Protein AF-A0AAP8N7R8-F1 (afdb_monomer_lite)

Sequence (84 aa):
EYGGADLGQMMLAIVYMEISKTFVPFTFGGFADNILFYANEEQKKTYLIPTINGEKKSCFAMTEPNAGSDTQNIRMTAVKDGSE

Foldseek 3Di:
DLPDPPDDPVVLVVVVVVVVVDPPPDDDAFDDDPVLVVDDPVSVVVHVVCRRVVNDPDDDDQDDPVCDVNSVPDDDDDDDDDDD

Secondary structure (DSSP, 8-state):
--S-----HHHHHHHHHHHTTSSS---SS----GGGGSS-HHHIIIIIHHHHTTSS-------BTTBSS-GGG--PPP---S--

Radius of gyration: 17.31 Å; chains: 1; bounding box: 34×29×49 Å

Structure (mmCIF, N/CA/C/O backbone):
data_AF-A0AAP8N7R8-F1
#
_entry.id   AF-A0AAP8N7R8-F1
#
loop_
_atom_site.group_PDB
_atom_site.id
_atom_site.type_symbol
_atom_site.label_atom_id
_atom_site.label_alt_id
_atom_site.label_comp_id
_atom_site.label_asym_id
_atom_site.label_entity_id
_atom_site.label_seq_id
_atom_site.pdbx_PDB_ins_code
_atom_site.Cartn_x
_atom_site.Cartn_y
_atom_site.Cartn_z
_atom_site.occupancy
_atom_site.B_iso_or_equiv
_atom_site.auth_seq_id
_atom_site.auth_comp_id
_atom_site.auth_asym_id
_atom_site.auth_atom_id
_atom_site.pdbx_PDB_model_num
ATOM 1 N N . GLU A 1 1 ? 7.312 14.751 -5.634 1.00 85.81 1 GLU A N 1
ATOM 2 C CA . GLU A 1 1 ? 7.917 15.158 -4.342 1.00 85.81 1 GLU A CA 1
ATOM 3 C C . GLU A 1 1 ? 8.925 14.135 -3.811 1.00 85.81 1 GLU A C 1
ATOM 5 O O . GLU A 1 1 ? 10.078 14.486 -3.631 1.00 85.81 1 GLU A O 1
ATOM 10 N N . TYR A 1 2 ? 8.550 12.863 -3.644 1.00 88.25 2 TYR A N 1
ATOM 11 C CA . TYR A 1 2 ? 9.408 11.835 -3.025 1.00 88.25 2 TYR A CA 1
ATOM 12 C C . TYR A 1 2 ? 10.354 11.077 -3.986 1.00 88.25 2 TYR A C 1
ATOM 14 O O . TYR A 1 2 ? 10.668 9.917 -3.752 1.00 88.25 2 TYR A O 1
ATOM 22 N N . GLY A 1 3 ? 10.778 11.694 -5.096 1.00 88.06 3 GLY A N 1
ATOM 23 C CA . GLY A 1 3 ? 11.723 11.071 -6.045 1.00 88.06 3 GLY A CA 1
ATOM 24 C C . GLY A 1 3 ? 11.140 10.022 -7.007 1.00 88.06 3 GLY A C 1
ATOM 25 O O . GLY A 1 3 ? 11.896 9.293 -7.642 1.00 88.06 3 GLY A O 1
ATOM 26 N N . GLY A 1 4 ? 9.810 9.934 -7.130 1.00 88.25 4 GLY A N 1
ATOM 27 C CA . GLY A 1 4 ? 9.141 9.078 -8.119 1.00 88.25 4 GLY A CA 1
ATOM 28 C C . GLY A 1 4 ? 9.199 9.629 -9.552 1.00 88.25 4 GLY A C 1
ATOM 29 O O . GLY A 1 4 ? 9.542 10.787 -9.771 1.00 88.25 4 GLY A O 1
ATOM 30 N N . ALA A 1 5 ? 8.798 8.805 -10.524 1.00 90.00 5 ALA A N 1
ATOM 31 C CA . ALA A 1 5 ? 8.846 9.126 -11.957 1.00 90.00 5 ALA A CA 1
ATOM 32 C C . ALA A 1 5 ? 7.791 10.147 -12.444 1.00 90.00 5 ALA A C 1
ATOM 34 O O . ALA A 1 5 ? 7.775 10.468 -13.627 1.00 90.00 5 ALA A O 1
ATOM 35 N N . ASP A 1 6 ? 6.907 10.617 -11.554 1.00 90.38 6 ASP A N 1
ATOM 36 C CA . ASP A 1 6 ? 5.865 11.625 -11.822 1.00 90.38 6 ASP A CA 1
ATOM 37 C C . ASP A 1 6 ? 5.018 11.348 -13.080 1.00 90.38 6 ASP A C 1
ATOM 39 O O . ASP A 1 6 ? 4.736 12.218 -13.904 1.00 90.38 6 ASP A O 1
ATOM 43 N N . LEU A 1 7 ? 4.634 10.080 -13.259 1.00 90.44 7 LEU A N 1
ATOM 44 C CA . LEU A 1 7 ? 3.836 9.647 -14.400 1.00 90.44 7 LEU A CA 1
ATOM 45 C C . LEU A 1 7 ? 2.342 9.822 -14.121 1.00 90.44 7 LEU A C 1
ATOM 47 O O . LEU A 1 7 ? 1.827 9.383 -13.093 1.00 90.44 7 LEU A O 1
ATOM 51 N N . GLY A 1 8 ? 1.620 10.378 -15.094 1.00 92.00 8 GLY A N 1
ATOM 52 C CA . GLY A 1 8 ? 0.158 10.373 -15.089 1.00 92.00 8 GLY A CA 1
ATOM 53 C C . GLY A 1 8 ? -0.430 8.968 -15.285 1.00 92.00 8 GLY A C 1
ATOM 54 O O . GLY A 1 8 ? 0.215 8.072 -15.833 1.00 92.00 8 GLY A O 1
ATOM 55 N N . GLN A 1 9 ? -1.702 8.793 -14.907 1.00 91.44 9 GLN A N 1
ATOM 56 C CA . GLN A 1 9 ? -2.400 7.495 -14.936 1.00 91.44 9 GLN A CA 1
ATOM 57 C C . GLN A 1 9 ? -2.412 6.828 -16.321 1.00 91.44 9 GLN A C 1
ATOM 59 O O . GLN A 1 9 ? -2.248 5.615 -16.425 1.00 91.44 9 GLN A O 1
ATOM 64 N N . MET A 1 10 ? -2.542 7.612 -17.398 1.00 96.62 10 MET A N 1
ATOM 65 C CA . MET A 1 10 ? -2.517 7.083 -18.768 1.00 96.62 10 MET A CA 1
ATOM 66 C C . MET A 1 10 ? -1.162 6.455 -19.119 1.00 96.62 10 MET A C 1
ATOM 68 O O . MET A 1 10 ? -1.106 5.365 -19.682 1.00 96.62 10 MET A O 1
ATOM 72 N N . MET A 1 11 ? -0.061 7.119 -18.756 1.00 95.62 11 MET A N 1
ATOM 73 C CA . MET A 1 11 ? 1.281 6.600 -19.020 1.00 95.62 11 MET A CA 1
ATOM 74 C C . MET A 1 11 ? 1.551 5.344 -18.188 1.00 95.62 11 MET A C 1
ATOM 76 O O . MET A 1 11 ? 2.090 4.367 -18.702 1.00 95.62 11 MET A O 1
ATOM 80 N N . LEU A 1 12 ? 1.117 5.337 -16.924 1.00 93.12 12 LEU A N 1
ATOM 81 C CA . LEU A 1 12 ? 1.233 4.168 -16.057 1.00 93.12 12 LEU A CA 1
ATOM 82 C C . LEU A 1 12 ? 0.462 2.958 -16.618 1.00 93.12 12 LEU A C 1
ATOM 84 O O . LEU A 1 12 ? 0.984 1.846 -16.605 1.00 93.12 12 LEU A O 1
ATOM 88 N N . ALA A 1 13 ? -0.736 3.169 -17.177 1.00 94.44 13 ALA A N 1
ATOM 89 C CA . ALA A 1 13 ? -1.504 2.113 -17.838 1.00 94.44 13 ALA A CA 1
ATOM 90 C C . ALA A 1 13 ? -0.757 1.520 -19.046 1.00 94.44 13 ALA A C 1
ATOM 92 O O . ALA A 1 13 ? -0.713 0.301 -19.196 1.00 94.44 13 ALA A O 1
ATOM 93 N N . ILE A 1 14 ? -0.124 2.360 -19.874 1.00 96.19 14 ILE A N 1
ATOM 94 C CA . ILE A 1 14 ? 0.704 1.904 -21.004 1.00 96.19 14 ILE A CA 1
ATOM 95 C C . ILE A 1 14 ? 1.889 1.070 -20.511 1.00 96.19 14 ILE A C 1
ATOM 97 O O . ILE A 1 14 ? 2.126 -0.019 -21.028 1.00 96.19 14 ILE A O 1
ATOM 101 N N . VAL A 1 15 ? 2.597 1.537 -19.479 1.00 94.44 15 VAL A N 1
ATOM 102 C CA . VAL A 1 15 ? 3.721 0.800 -18.883 1.00 94.44 15 VAL A CA 1
ATOM 103 C C . VAL A 1 15 ? 3.276 -0.578 -18.387 1.00 94.44 15 VAL A C 1
ATOM 105 O O . VAL A 1 15 ? 3.923 -1.576 -18.705 1.00 94.44 15 VAL A O 1
ATOM 108 N N . TYR A 1 16 ? 2.150 -0.662 -17.673 1.00 93.19 16 TYR A N 1
ATOM 109 C CA . TYR A 1 16 ? 1.612 -1.949 -17.230 1.00 93.19 16 TYR A CA 1
ATOM 110 C C . TYR A 1 16 ? 1.208 -2.855 -18.398 1.00 93.19 16 TYR A C 1
ATOM 112 O O . TYR A 1 16 ? 1.542 -4.037 -18.368 1.00 93.19 16 TYR A O 1
ATOM 120 N N . MET A 1 17 ? 0.567 -2.320 -19.445 1.00 95.00 17 MET A N 1
ATOM 121 C CA . MET A 1 17 ? 0.205 -3.099 -20.637 1.00 95.00 17 MET A CA 1
ATOM 122 C C . MET A 1 17 ? 1.424 -3.720 -21.328 1.00 95.00 17 MET A C 1
ATOM 124 O O . MET A 1 17 ? 1.339 -4.852 -21.797 1.00 95.00 17 MET A O 1
ATOM 128 N N . GLU A 1 18 ? 2.556 -3.014 -21.385 1.00 95.06 18 GLU A N 1
ATOM 129 C CA . GLU A 1 18 ? 3.793 -3.552 -21.964 1.00 95.06 18 GLU A CA 1
ATOM 130 C C . GLU A 1 18 ? 4.454 -4.598 -21.059 1.00 95.06 18 GLU A C 1
ATOM 132 O O . GLU A 1 18 ? 4.867 -5.655 -21.536 1.00 95.06 18 GLU A O 1
ATOM 137 N N . ILE A 1 19 ? 4.500 -4.356 -19.746 1.00 94.00 19 ILE A N 1
ATOM 138 C CA . ILE A 1 19 ? 5.080 -5.297 -18.775 1.00 94.00 19 ILE A CA 1
ATOM 139 C C . ILE A 1 19 ? 4.275 -6.597 -18.709 1.00 94.00 19 ILE A C 1
ATOM 141 O O . ILE A 1 19 ? 4.855 -7.676 -18.623 1.00 94.00 19 ILE A O 1
ATOM 145 N N . SER A 1 20 ? 2.947 -6.535 -18.821 1.00 93.69 20 SER A N 1
ATOM 146 C CA . SER A 1 20 ? 2.091 -7.728 -18.810 1.00 93.69 20 SER A CA 1
ATOM 147 C C . SER A 1 20 ? 2.276 -8.652 -20.023 1.00 93.69 20 SER A C 1
ATOM 149 O O . SER A 1 20 ? 1.730 -9.753 -20.027 1.00 93.69 20 SER A O 1
ATOM 151 N N . LYS A 1 21 ? 3.049 -8.258 -21.047 1.00 95.12 21 LYS A N 1
ATOM 152 C CA . LYS A 1 21 ? 3.377 -9.122 -22.198 1.00 95.12 21 LYS A CA 1
ATOM 153 C C . LYS A 1 21 ? 4.473 -10.146 -21.894 1.00 95.12 21 LYS A C 1
ATOM 155 O O . LYS A 1 21 ? 4.713 -11.030 -22.713 1.00 95.12 21 LYS A O 1
ATOM 160 N N . THR A 1 22 ? 5.150 -10.034 -20.751 1.00 94.31 22 THR A N 1
ATOM 161 C CA . THR A 1 22 ? 6.166 -10.993 -20.305 1.00 94.31 22 THR A CA 1
ATOM 162 C C . THR A 1 22 ? 5.690 -11.784 -19.089 1.00 94.31 22 THR A C 1
ATOM 164 O O . THR A 1 22 ? 4.891 -11.313 -18.288 1.00 94.31 22 THR A O 1
ATOM 167 N N . PHE A 1 23 ? 6.204 -13.004 -18.938 1.00 92.81 23 PHE A N 1
ATOM 168 C CA . PHE A 1 23 ? 5.995 -13.835 -17.748 1.00 92.81 23 PHE A CA 1
ATOM 169 C C . PHE A 1 23 ? 6.961 -13.482 -16.603 1.00 92.81 23 PHE A C 1
ATOM 171 O O . PHE A 1 23 ? 6.893 -14.084 -15.532 1.00 92.81 23 PHE A O 1
ATOM 178 N N . VAL A 1 24 ? 7.893 -12.547 -16.825 1.00 93.88 24 VAL A N 1
ATOM 179 C CA . VAL A 1 24 ? 8.823 -12.086 -15.789 1.00 93.88 24 VAL A CA 1
ATOM 180 C C . VAL A 1 24 ? 8.032 -11.312 -14.728 1.00 93.88 24 VAL A C 1
ATOM 182 O O . VAL A 1 24 ? 7.376 -10.330 -15.077 1.00 93.88 24 VAL A O 1
ATOM 185 N N . PRO A 1 25 ? 8.101 -11.702 -13.441 1.00 86.56 25 PRO A N 1
ATOM 186 C CA . PRO A 1 25 ? 7.369 -11.044 -12.362 1.00 86.56 25 PRO A CA 1
ATOM 187 C C . PRO A 1 25 ? 8.058 -9.729 -11.973 1.00 86.56 25 PRO A C 1
ATOM 189 O O . PRO A 1 25 ? 8.690 -9.616 -10.924 1.00 86.56 25 PRO A O 1
ATOM 192 N N . PHE A 1 26 ? 7.972 -8.742 -12.859 1.00 88.50 26 PHE A N 1
ATOM 193 C CA . PHE A 1 26 ? 8.489 -7.397 -12.663 1.00 88.50 26 PHE A CA 1
ATOM 194 C C . PHE A 1 26 ? 7.332 -6.420 -12.458 1.00 88.50 26 PHE A C 1
ATOM 196 O O . PHE A 1 26 ? 6.376 -6.410 -13.230 1.00 88.50 26 PHE A O 1
ATOM 203 N N . THR A 1 27 ? 7.454 -5.561 -11.450 1.00 86.50 27 THR A N 1
ATOM 204 C CA . THR A 1 27 ? 6.532 -4.448 -11.213 1.00 86.50 27 THR A CA 1
ATOM 205 C C . THR A 1 27 ? 7.297 -3.150 -11.402 1.00 86.50 27 THR A C 1
ATOM 207 O O . THR A 1 27 ? 8.367 -2.963 -10.822 1.00 86.50 27 THR A O 1
ATOM 210 N N . PHE A 1 28 ? 6.758 -2.252 -12.223 1.00 87.94 28 PHE A N 1
ATOM 211 C CA . PHE A 1 28 ? 7.355 -0.941 -12.425 1.00 87.94 28 PHE A CA 1
ATOM 212 C C . PHE A 1 28 ? 6.984 0.004 -11.285 1.00 87.94 28 PHE A C 1
ATOM 214 O O . PHE A 1 28 ? 5.813 0.318 -11.081 1.00 87.94 28 PHE A O 1
ATOM 221 N N . GLY A 1 29 ? 8.008 0.479 -10.577 1.00 83.94 29 GLY A N 1
ATOM 222 C CA . GLY A 1 29 ? 7.844 1.325 -9.402 1.00 83.94 29 GLY A CA 1
ATOM 223 C C . GLY A 1 29 ? 7.438 0.549 -8.145 1.00 83.94 29 GLY A C 1
ATOM 224 O O . GLY A 1 29 ? 7.272 -0.670 -8.154 1.00 83.94 29 GLY A O 1
ATOM 225 N N . GLY A 1 30 ? 7.321 1.280 -7.038 1.00 80.19 30 GLY A N 1
ATOM 226 C CA . GLY A 1 30 ? 6.763 0.774 -5.785 1.00 80.19 30 GLY A CA 1
ATOM 227 C C . GLY A 1 30 ? 5.251 0.984 -5.706 1.00 80.19 30 GLY A C 1
ATOM 228 O O . GLY A 1 30 ? 4.670 1.731 -6.493 1.00 80.19 30 GLY A O 1
ATOM 229 N N . PHE A 1 31 ? 4.622 0.353 -4.716 1.00 81.69 31 PHE A N 1
ATOM 230 C CA . PHE A 1 31 ? 3.207 0.540 -4.405 1.00 81.69 31 PHE A CA 1
ATOM 231 C C . PHE A 1 31 ? 3.048 1.068 -2.978 1.00 81.69 31 PHE A C 1
ATOM 233 O O . PHE A 1 31 ? 3.666 0.550 -2.048 1.00 81.69 31 PHE A O 1
ATOM 240 N N . ALA A 1 32 ? 2.200 2.078 -2.808 1.00 88.56 32 ALA A N 1
ATOM 241 C CA . ALA A 1 32 ? 1.775 2.578 -1.509 1.00 88.56 32 ALA A CA 1
ATOM 242 C C . ALA A 1 32 ? 0.277 2.885 -1.560 1.00 88.56 32 ALA A C 1
ATOM 244 O O . ALA A 1 32 ? -0.186 3.523 -2.506 1.00 88.56 32 ALA A O 1
ATOM 245 N N . ASP A 1 33 ? -0.465 2.449 -0.541 1.00 92.06 33 ASP A N 1
ATOM 246 C CA . ASP A 1 33 ? -1.889 2.755 -0.427 1.00 92.06 33 ASP A CA 1
ATOM 247 C C . ASP A 1 33 ? -2.119 4.271 -0.374 1.00 92.06 33 ASP A C 1
ATOM 249 O O . ASP A 1 33 ? -1.454 4.990 0.376 1.00 92.06 33 ASP A O 1
ATOM 253 N N . ASN A 1 34 ? -3.110 4.755 -1.131 1.00 90.56 34 ASN A N 1
ATOM 254 C CA . ASN A 1 34 ? -3.388 6.189 -1.279 1.00 90.56 34 ASN A CA 1
ATOM 255 C C . ASN A 1 34 ? -3.559 6.915 0.066 1.00 90.56 34 ASN A C 1
ATOM 257 O O . ASN A 1 34 ? -3.153 8.068 0.195 1.00 90.56 34 ASN A O 1
ATOM 261 N N . ILE A 1 35 ? -4.104 6.238 1.085 1.00 94.06 35 ILE A N 1
ATOM 262 C CA . ILE A 1 35 ? -4.292 6.795 2.433 1.00 94.06 35 ILE A CA 1
ATOM 263 C C . ILE A 1 35 ? -2.982 7.296 3.061 1.00 94.06 35 ILE A C 1
ATOM 265 O O . ILE A 1 35 ? -2.988 8.286 3.789 1.00 94.06 35 ILE A O 1
ATOM 269 N N . LEU A 1 36 ? -1.844 6.678 2.730 1.00 94.88 36 LEU A N 1
ATOM 270 C CA . LEU A 1 36 ? -0.536 7.058 3.262 1.00 94.88 36 LEU A CA 1
ATOM 271 C C . LEU A 1 36 ? -0.073 8.433 2.766 1.00 94.88 36 LEU A C 1
ATOM 273 O O . LEU A 1 36 ? 0.715 9.087 3.443 1.00 94.88 36 LEU A O 1
ATOM 277 N N . PHE A 1 37 ? -0.577 8.907 1.624 1.00 93.12 37 PHE A N 1
ATOM 278 C CA . PHE A 1 37 ? -0.275 10.249 1.119 1.00 93.12 37 PHE A CA 1
ATOM 279 C C . PHE A 1 37 ? -1.082 11.348 1.830 1.00 93.12 37 PHE A C 1
ATOM 281 O O . PHE A 1 37 ? -0.649 12.500 1.849 1.00 93.12 37 PHE A O 1
ATOM 288 N N . TYR A 1 38 ? -2.205 10.991 2.464 1.00 95.81 38 TYR A N 1
ATOM 289 C CA . TYR A 1 38 ? -3.051 11.898 3.255 1.00 95.81 38 TYR A CA 1
ATOM 290 C C . TYR A 1 38 ? -2.673 11.954 4.741 1.00 95.81 38 TYR A C 1
ATOM 292 O O . TYR A 1 38 ? -3.251 12.732 5.498 1.00 95.81 38 TYR A O 1
ATOM 300 N N . ALA A 1 39 ? -1.709 11.138 5.161 1.00 95.69 39 ALA A N 1
ATOM 301 C CA . ALA A 1 39 ? -1.174 11.136 6.512 1.00 95.69 39 ALA A CA 1
ATOM 302 C C . ALA A 1 39 ? -0.570 12.499 6.903 1.00 95.69 39 ALA A C 1
ATOM 304 O O . ALA A 1 39 ? -0.073 13.250 6.060 1.00 95.69 39 ALA A O 1
ATOM 305 N N . ASN A 1 40 ? -0.561 12.806 8.201 1.00 97.38 40 ASN A N 1
ATOM 306 C CA . ASN A 1 40 ? 0.211 13.940 8.712 1.00 97.38 40 ASN A CA 1
ATOM 307 C C . ASN A 1 40 ? 1.730 13.667 8.618 1.00 97.38 40 ASN A C 1
ATOM 309 O O . ASN A 1 40 ? 2.155 12.558 8.299 1.00 97.38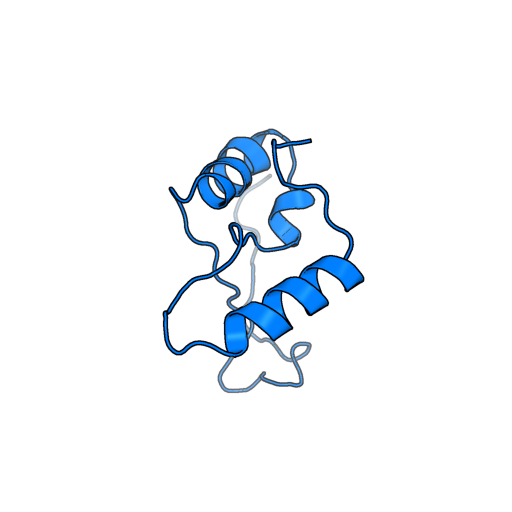 40 ASN A O 1
ATOM 313 N N . GLU A 1 41 ? 2.568 14.664 8.906 1.00 97.06 41 GLU A N 1
ATOM 314 C CA . GLU A 1 41 ? 4.026 14.550 8.730 1.00 97.06 41 GLU A CA 1
ATOM 315 C C . GLU A 1 41 ? 4.673 13.432 9.563 1.00 97.06 41 GLU A C 1
ATOM 317 O O . GLU A 1 41 ? 5.565 12.726 9.085 1.00 97.06 41 GLU A O 1
ATOM 322 N N . GLU A 1 42 ? 4.216 13.225 10.797 1.00 97.75 42 GLU A N 1
ATOM 323 C CA . GLU A 1 42 ? 4.722 12.157 11.665 1.00 97.75 42 GLU A CA 1
ATOM 324 C C . GLU A 1 42 ? 4.323 10.770 11.139 1.00 97.75 42 GLU A C 1
ATOM 326 O O . GLU A 1 42 ? 5.150 9.856 11.033 1.00 97.75 42 GLU A O 1
ATOM 331 N N . GLN A 1 43 ? 3.066 10.626 10.724 1.00 97.19 43 GLN A N 1
ATOM 332 C CA . GLN A 1 43 ? 2.542 9.409 10.118 1.00 97.19 43 GLN A CA 1
ATOM 333 C C . GLN A 1 43 ? 3.219 9.118 8.771 1.00 97.19 43 GLN A C 1
ATOM 335 O O . GLN A 1 43 ? 3.566 7.971 8.502 1.00 97.19 43 GLN A O 1
ATOM 340 N N . LYS A 1 44 ? 3.492 10.128 7.937 1.00 97.00 44 LYS A N 1
ATOM 341 C CA . LYS A 1 44 ? 4.223 9.949 6.672 1.00 97.00 44 LYS A CA 1
ATOM 342 C C . LYS A 1 44 ? 5.634 9.419 6.910 1.00 97.00 44 LYS A C 1
ATOM 344 O O . LYS A 1 44 ? 6.030 8.454 6.260 1.00 97.00 44 LYS A O 1
ATOM 349 N N . LYS A 1 45 ? 6.372 9.979 7.875 1.00 96.94 45 LYS A N 1
ATOM 350 C CA . LYS A 1 45 ? 7.702 9.471 8.264 1.00 96.94 45 LYS A CA 1
ATOM 351 C C . LYS A 1 45 ? 7.647 8.026 8.762 1.00 96.94 45 LYS A C 1
ATOM 353 O O . LYS A 1 45 ? 8.544 7.245 8.470 1.00 96.94 45 LYS A O 1
ATOM 358 N N . THR A 1 46 ? 6.586 7.666 9.480 1.00 97.19 46 THR A N 1
ATOM 359 C CA . THR A 1 46 ? 6.435 6.338 10.094 1.00 97.19 46 THR A CA 1
ATOM 360 C C . THR A 1 46 ? 5.922 5.268 9.119 1.00 97.19 46 THR A C 1
ATOM 362 O O . THR A 1 46 ? 6.309 4.095 9.225 1.00 97.19 46 THR A O 1
ATOM 365 N N . TYR A 1 47 ? 5.052 5.650 8.180 1.00 96.06 47 TYR A N 1
ATOM 366 C CA . TYR A 1 47 ? 4.296 4.731 7.322 1.00 96.06 47 TYR A CA 1
ATOM 367 C C . TYR A 1 47 ? 4.550 4.941 5.826 1.00 96.06 47 TYR A C 1
ATOM 369 O O . TYR A 1 47 ? 4.870 3.971 5.142 1.00 96.06 47 TYR A O 1
ATOM 377 N N . LEU A 1 48 ? 4.446 6.171 5.306 1.00 95.62 48 LEU A N 1
ATOM 378 C CA . LEU A 1 48 ? 4.612 6.440 3.869 1.00 95.62 48 LEU A CA 1
ATOM 379 C C . LEU A 1 48 ? 6.054 6.198 3.409 1.00 95.62 48 LEU A C 1
ATOM 381 O O . LEU A 1 48 ? 6.266 5.380 2.518 1.00 95.62 48 LEU A O 1
ATOM 385 N N . ILE A 1 49 ? 7.030 6.876 4.025 1.00 95.19 49 ILE A N 1
ATOM 386 C CA . ILE A 1 49 ? 8.440 6.839 3.597 1.00 95.19 49 ILE A CA 1
ATOM 387 C C . ILE A 1 49 ? 9.009 5.408 3.617 1.00 95.19 49 ILE A C 1
ATOM 389 O O . ILE A 1 49 ? 9.534 4.976 2.591 1.00 95.19 49 ILE A O 1
ATOM 393 N N . PRO A 1 50 ? 8.829 4.606 4.687 1.00 95.50 50 PRO A N 1
ATOM 394 C CA . PRO A 1 50 ? 9.295 3.219 4.680 1.00 95.50 50 PRO A CA 1
ATOM 395 C C . PRO A 1 50 ? 8.578 2.346 3.639 1.00 95.50 50 PRO A C 1
ATOM 397 O O . PRO A 1 50 ? 9.168 1.405 3.116 1.00 95.50 50 PRO A O 1
ATOM 400 N N . THR A 1 51 ? 7.311 2.641 3.312 1.00 95.00 51 THR A N 1
ATOM 401 C CA . THR A 1 51 ? 6.562 1.881 2.295 1.00 95.00 51 THR A CA 1
ATOM 402 C C . THR A 1 51 ? 7.107 2.148 0.894 1.00 95.00 51 THR A C 1
ATOM 404 O O . THR A 1 51 ? 7.390 1.205 0.158 1.00 95.00 51 THR A O 1
ATOM 407 N N . ILE A 1 52 ? 7.323 3.415 0.526 1.00 92.81 52 ILE A N 1
ATOM 408 C CA . ILE A 1 52 ? 7.855 3.769 -0.802 1.00 92.81 52 ILE A CA 1
ATOM 409 C C . ILE A 1 52 ? 9.340 3.408 -0.969 1.00 92.81 52 ILE A C 1
ATOM 411 O O . ILE A 1 52 ? 9.775 3.176 -2.093 1.00 92.81 52 ILE A O 1
ATOM 415 N N . ASN A 1 53 ? 10.090 3.280 0.133 1.00 92.50 53 ASN A N 1
ATOM 416 C CA . ASN A 1 53 ? 11.459 2.750 0.145 1.00 92.50 53 ASN A CA 1
ATOM 417 C C . ASN A 1 53 ? 11.521 1.211 0.079 1.00 92.50 53 ASN A C 1
ATOM 419 O O . ASN A 1 53 ? 12.606 0.643 -0.027 1.00 92.50 53 ASN A O 1
ATOM 423 N N . GLY A 1 54 ? 10.377 0.519 0.156 1.00 91.50 54 GLY A N 1
ATOM 424 C CA . GLY A 1 54 ? 10.309 -0.945 0.140 1.00 91.50 54 GLY A CA 1
ATOM 425 C C . GLY A 1 54 ? 10.677 -1.626 1.465 1.00 91.50 54 GLY A C 1
ATOM 426 O O . GLY A 1 54 ? 10.805 -2.848 1.505 1.00 91.50 54 GLY A O 1
ATOM 427 N N . GLU A 1 55 ? 10.819 -0.869 2.553 1.00 94.94 55 GLU A N 1
ATOM 428 C CA . GLU A 1 55 ? 11.127 -1.373 3.900 1.00 94.94 55 GLU A CA 1
ATOM 429 C C . GLU A 1 55 ? 9.875 -1.907 4.616 1.00 94.94 55 GLU A C 1
ATOM 431 O O . GLU A 1 55 ? 9.959 -2.803 5.456 1.00 94.94 55 GLU A O 1
ATOM 436 N N . LYS A 1 56 ? 8.698 -1.367 4.278 1.00 93.56 56 LYS A N 1
ATOM 437 C CA . LYS A 1 56 ? 7.389 -1.821 4.768 1.00 93.56 56 LYS A CA 1
ATOM 438 C C . LYS A 1 56 ? 6.453 -2.132 3.606 1.00 93.56 56 LYS A C 1
ATOM 440 O O . 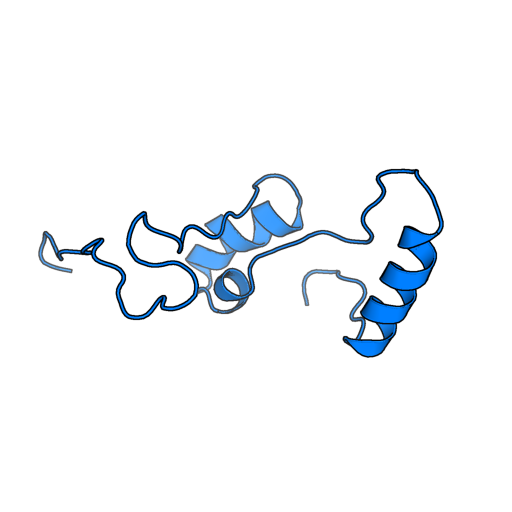LYS A 1 56 ? 6.576 -1.579 2.519 1.00 93.56 56 LYS A O 1
ATOM 445 N N . LYS A 1 57 ? 5.479 -3.008 3.857 1.00 91.00 57 LYS A N 1
ATOM 446 C CA . LYS A 1 57 ? 4.372 -3.282 2.935 1.00 91.00 57 LYS A CA 1
ATOM 447 C C . LYS A 1 57 ? 3.068 -2.830 3.569 1.00 91.00 57 LYS A C 1
ATOM 449 O O . LYS A 1 57 ? 2.803 -3.145 4.727 1.00 91.00 57 LYS A O 1
ATOM 454 N N . SER A 1 58 ? 2.280 -2.096 2.796 1.00 90.94 58 SER A N 1
ATOM 455 C CA . SER A 1 58 ? 0.917 -1.728 3.166 1.00 90.94 58 SER A CA 1
ATOM 456 C C . SER A 1 58 ? -0.050 -2.866 2.820 1.00 90.94 58 SER A C 1
ATOM 458 O O . SER A 1 58 ? 0.264 -3.736 2.002 1.00 90.94 58 SER A O 1
ATOM 460 N N . CYS A 1 59 ? -1.180 -2.921 3.521 1.00 90.38 59 CYS A N 1
ATOM 461 C CA . CYS A 1 59 ? -2.221 -3.918 3.318 1.00 90.38 59 CYS A CA 1
ATOM 462 C 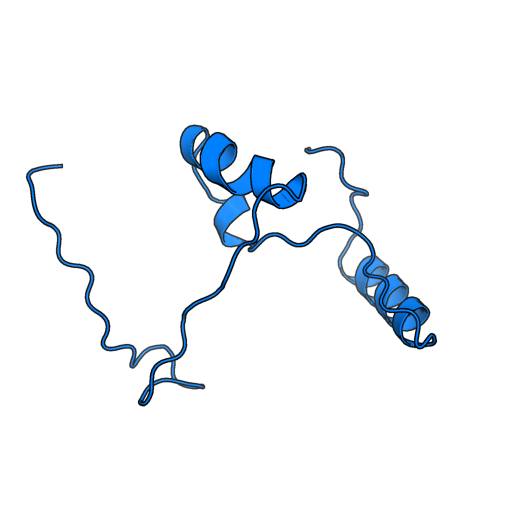C . CYS A 1 59 ? -3.577 -3.257 3.527 1.00 90.38 59 CYS A C 1
ATOM 464 O O . CYS A 1 59 ? -3.798 -2.577 4.532 1.00 90.38 59 CYS A O 1
ATOM 466 N N . PHE A 1 60 ? -4.492 -3.518 2.602 1.00 90.00 60 PHE A N 1
ATOM 467 C CA . PHE A 1 60 ? -5.846 -3.011 2.666 1.00 90.00 60 PHE A CA 1
ATOM 468 C C . PHE A 1 60 ? -6.792 -4.072 3.237 1.00 90.00 60 PHE A C 1
ATOM 470 O O . PHE A 1 60 ? -7.206 -5.005 2.549 1.00 90.00 60 PHE A O 1
ATOM 477 N N . ALA A 1 61 ? -7.118 -3.934 4.521 1.00 91.19 61 ALA A N 1
ATOM 478 C CA . ALA A 1 61 ? -7.943 -4.880 5.268 1.00 91.19 61 ALA A CA 1
ATOM 479 C C . ALA A 1 61 ? -9.373 -4.345 5.447 1.00 91.19 61 ALA A C 1
ATOM 481 O O . ALA A 1 61 ? -9.716 -3.824 6.505 1.00 91.19 61 ALA A O 1
ATOM 482 N N . MET A 1 62 ? -10.191 -4.445 4.393 1.00 92.25 62 MET A N 1
ATOM 483 C CA . MET A 1 62 ? -11.581 -3.952 4.396 1.00 92.25 62 MET A CA 1
ATOM 484 C C . MET A 1 62 ? -12.637 -5.072 4.400 1.00 92.25 62 MET A C 1
ATOM 486 O O . MET A 1 62 ? -13.710 -4.895 4.965 1.00 92.25 62 MET A O 1
ATOM 490 N N . THR A 1 63 ? -12.356 -6.219 3.777 1.00 95.00 63 THR A N 1
ATOM 491 C CA . THR A 1 63 ? -13.328 -7.317 3.631 1.00 95.00 63 THR A CA 1
ATOM 492 C C . THR A 1 63 ? -13.589 -8.049 4.950 1.00 95.00 63 THR A C 1
ATOM 494 O O . THR A 1 63 ? -12.652 -8.441 5.644 1.00 95.00 63 THR A O 1
ATOM 497 N N . GLU A 1 64 ? -14.859 -8.349 5.228 1.00 96.81 64 GLU A N 1
ATOM 498 C CA . GLU A 1 64 ? -15.317 -9.208 6.327 1.00 96.81 64 GLU A CA 1
ATOM 499 C C . GLU A 1 64 ? -16.182 -10.370 5.802 1.00 96.81 64 GLU A C 1
ATOM 501 O O . GLU A 1 64 ? -16.719 -10.274 4.696 1.00 96.81 64 GLU A O 1
ATOM 506 N N . PRO A 1 65 ? -16.428 -11.442 6.589 1.00 95.75 65 PRO A N 1
ATOM 507 C CA . PRO A 1 65 ? -17.287 -12.554 6.162 1.00 95.75 65 PRO A CA 1
ATOM 508 C C . PRO A 1 65 ? -18.684 -12.143 5.667 1.00 95.75 65 PRO A C 1
ATOM 510 O O . PRO A 1 65 ? -19.269 -12.851 4.854 1.00 95.75 65 PRO A O 1
ATOM 513 N N . ASN A 1 66 ? -19.212 -11.009 6.147 1.00 93.75 66 ASN A N 1
ATOM 514 C CA . ASN A 1 66 ? -20.535 -10.486 5.785 1.00 93.75 66 ASN A CA 1
ATOM 515 C C . ASN A 1 66 ? -20.484 -9.183 4.958 1.00 93.75 66 ASN A C 1
ATOM 517 O O . ASN A 1 66 ? -21.541 -8.637 4.643 1.00 93.75 66 ASN A O 1
ATOM 521 N N . ALA A 1 67 ? -19.291 -8.672 4.629 1.00 94.44 67 ALA A N 1
ATOM 522 C CA . ALA A 1 67 ? -19.103 -7.395 3.937 1.00 94.44 67 ALA A CA 1
ATOM 523 C C . ALA A 1 67 ? -17.966 -7.509 2.906 1.00 94.44 67 ALA A C 1
ATOM 525 O O . ALA A 1 67 ? -16.785 -7.463 3.246 1.00 94.44 67 ALA A O 1
ATOM 526 N N . GLY A 1 68 ? -18.345 -7.710 1.639 1.00 93.62 68 GLY A N 1
ATOM 527 C CA . GLY A 1 68 ? -17.436 -7.823 0.492 1.00 93.62 68 GLY A CA 1
ATOM 528 C C . GLY A 1 68 ? -17.590 -6.647 -0.470 1.00 93.62 68 GLY A C 1
ATOM 529 O O . GLY A 1 68 ? -16.896 -5.650 -0.345 1.00 93.62 68 GLY A O 1
ATOM 530 N N . SER A 1 69 ? -18.508 -6.747 -1.436 1.00 94.81 69 SER A N 1
ATOM 531 C CA . SER A 1 69 ? -18.832 -5.619 -2.328 1.00 94.81 69 SER A CA 1
ATOM 532 C C . SER A 1 69 ? -19.606 -4.501 -1.621 1.00 94.81 69 SER A C 1
ATOM 534 O O . SER A 1 69 ? -19.508 -3.347 -2.024 1.00 94.81 69 SER A O 1
ATOM 536 N N . ASP A 1 70 ? -20.357 -4.840 -0.569 1.00 95.06 70 ASP A N 1
ATOM 537 C CA . ASP A 1 70 ? -21.033 -3.884 0.310 1.00 95.06 70 ASP A CA 1
ATOM 538 C C . ASP A 1 70 ? -20.172 -3.599 1.546 1.00 95.06 70 ASP A C 1
ATOM 540 O O . ASP A 1 70 ? -20.345 -4.188 2.615 1.00 95.06 70 ASP A O 1
ATOM 544 N N . THR A 1 71 ? -19.184 -2.724 1.381 1.00 92.38 71 THR A N 1
ATOM 545 C CA . THR A 1 71 ? -18.238 -2.375 2.452 1.00 92.38 71 THR A CA 1
ATOM 546 C C . THR A 1 71 ? -18.815 -1.426 3.489 1.00 92.38 71 THR A C 1
ATOM 548 O O . THR A 1 71 ? -18.211 -1.228 4.538 1.00 92.38 71 THR A O 1
ATOM 551 N N . GLN A 1 72 ? -20.002 -0.866 3.249 1.00 94.25 72 GLN A N 1
ATOM 552 C CA . GLN A 1 72 ? -20.696 -0.061 4.252 1.00 94.25 72 GLN A CA 1
ATOM 553 C C . GLN A 1 72 ? -21.253 -0.923 5.394 1.00 94.25 72 GLN A C 1
ATOM 555 O O . GLN A 1 72 ? -21.525 -0.403 6.471 1.00 94.25 72 GLN A O 1
ATOM 560 N N . ASN A 1 73 ? -21.369 -2.239 5.186 1.00 95.44 73 ASN A N 1
ATOM 561 C CA . ASN A 1 73 ? -21.870 -3.200 6.167 1.00 95.44 73 ASN A CA 1
ATOM 562 C C . ASN A 1 73 ? -20.767 -3.838 7.045 1.00 95.44 73 ASN A C 1
ATOM 564 O O . ASN A 1 73 ? -20.987 -4.892 7.648 1.00 95.44 73 ASN A O 1
ATOM 568 N N . ILE A 1 74 ? -19.572 -3.235 7.103 1.00 96.69 74 ILE A N 1
ATOM 569 C CA . ILE A 1 74 ? -18.485 -3.644 8.011 1.00 96.69 74 ILE A CA 1
ATOM 570 C C . ILE A 1 74 ? -18.970 -3.582 9.463 1.00 96.69 74 ILE A C 1
ATOM 572 O O . ILE A 1 74 ? -19.629 -2.627 9.876 1.00 96.69 74 ILE A O 1
ATOM 576 N N . ARG A 1 75 ? -18.6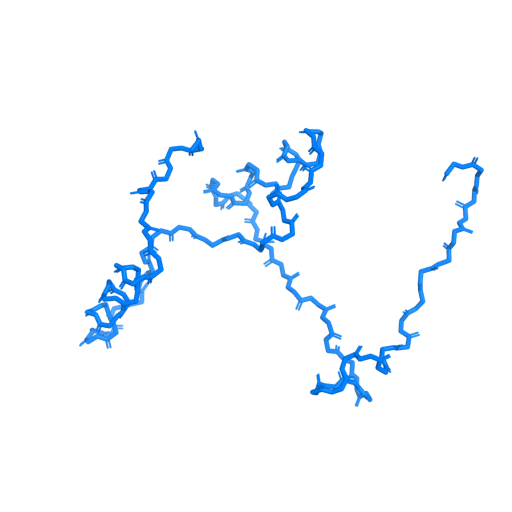34 -4.609 10.247 1.00 96.12 75 ARG A N 1
ATOM 577 C CA . ARG A 1 75 ? -19.033 -4.753 11.651 1.00 96.12 75 ARG A CA 1
ATOM 578 C C . ARG A 1 75 ? -17.896 -4.519 12.635 1.00 96.12 75 ARG A C 1
ATOM 580 O O . ARG A 1 75 ? -18.183 -4.319 13.814 1.00 96.12 75 ARG A O 1
ATOM 587 N N . MET A 1 76 ? -16.637 -4.557 12.197 1.00 95.94 76 MET A N 1
ATOM 588 C CA . MET A 1 76 ? -15.487 -4.236 13.036 1.00 95.94 76 MET A CA 1
ATOM 589 C C . MET A 1 76 ? -15.645 -2.830 13.619 1.00 95.94 76 MET A C 1
ATOM 591 O O . MET A 1 76 ? -15.799 -1.844 12.899 1.00 95.94 76 MET A O 1
ATOM 595 N N . THR A 1 77 ? -15.593 -2.735 14.944 1.00 95.69 77 THR A N 1
ATOM 596 C CA . THR A 1 77 ? -15.769 -1.473 15.664 1.00 95.69 77 THR A CA 1
ATOM 597 C C . THR A 1 77 ? -14.429 -0.908 16.108 1.00 95.69 77 THR A C 1
ATOM 599 O O . THR A 1 77 ? -13.605 -1.635 16.663 1.00 95.69 77 THR A O 1
ATOM 602 N N . ALA A 1 78 ? -14.249 0.403 15.966 1.00 94.31 78 ALA A N 1
ATOM 603 C CA . ALA A 1 78 ? -13.220 1.152 16.677 1.00 94.31 78 ALA A CA 1
ATOM 604 C C . ALA A 1 78 ? -13.882 1.893 17.845 1.00 94.31 78 ALA A C 1
ATOM 606 O O . ALA A 1 78 ? -14.750 2.739 17.634 1.00 94.31 78 ALA A O 1
ATOM 607 N N . VAL A 1 79 ? -13.501 1.553 19.076 1.00 95.50 79 VAL A N 1
ATOM 608 C CA . VAL A 1 79 ? -14.005 2.202 20.293 1.00 95.50 79 VAL A CA 1
ATOM 609 C C . VAL A 1 79 ? -12.886 3.057 20.864 1.00 95.50 79 VAL A C 1
ATOM 611 O O . VAL A 1 79 ? -11.767 2.577 21.0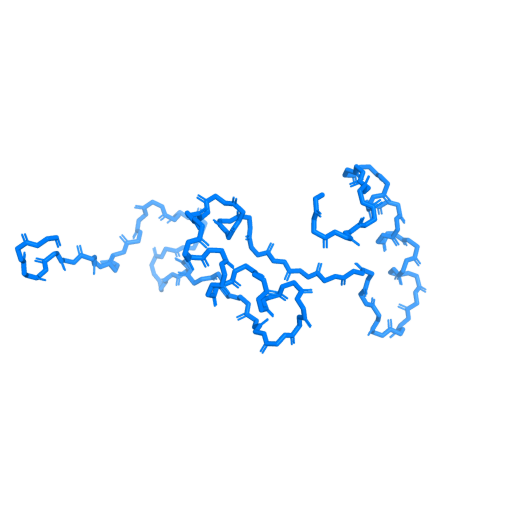31 1.00 95.50 79 VAL A O 1
ATOM 614 N N . LYS A 1 80 ? -13.179 4.328 21.147 1.00 94.56 80 LYS A N 1
ATOM 615 C CA . LYS A 1 80 ? -12.230 5.220 21.812 1.00 94.56 80 LYS A CA 1
ATOM 616 C C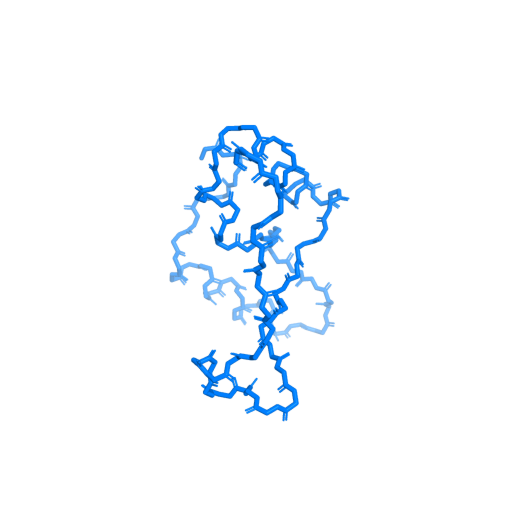 . LYS A 1 80 ? -12.076 4.788 23.270 1.00 94.56 80 LYS A C 1
ATOM 618 O O . LYS A 1 80 ? -13.065 4.765 23.999 1.00 94.56 80 LYS A O 1
ATOM 623 N N . ASP A 1 81 ? -10.850 4.485 23.675 1.00 94.25 81 ASP A N 1
ATOM 624 C CA . ASP A 1 81 ? -10.483 4.187 25.058 1.00 94.25 81 ASP A CA 1
ATOM 625 C C . ASP A 1 81 ? -9.390 5.168 25.507 1.00 94.25 81 ASP A C 1
ATOM 627 O O . ASP A 1 81 ? -8.344 5.266 24.866 1.00 94.25 81 ASP A O 1
ATOM 631 N N . GLY A 1 82 ? -9.658 5.936 26.566 1.00 91.62 82 GLY A N 1
ATOM 632 C CA . GLY A 1 82 ? -8.812 7.047 27.022 1.00 91.62 82 GLY A CA 1
ATOM 633 C C . GLY A 1 82 ? -9.309 8.451 26.638 1.00 91.62 82 GLY A C 1
ATOM 634 O O . GLY A 1 82 ? -10.351 8.632 26.002 1.00 91.62 82 GLY A O 1
ATOM 635 N N . SER A 1 83 ? -8.578 9.473 27.098 1.00 72.69 83 SER A N 1
ATOM 636 C CA . SER A 1 83 ? -9.010 10.882 27.103 1.00 72.69 83 SER A CA 1
ATOM 637 C C . SER A 1 83 ? -8.361 11.791 26.050 1.00 72.69 83 SER A C 1
ATOM 639 O O . SER A 1 83 ? -8.485 13.007 26.170 1.00 72.69 83 SER A O 1
ATOM 641 N N . GLU A 1 84 ? -7.745 11.238 25.003 1.00 60.81 84 GLU A N 1
ATOM 642 C CA . GLU A 1 84 ? -7.338 11.984 23.797 1.00 60.81 84 GLU A CA 1
ATOM 643 C C . GLU A 1 84 ? -7.773 11.263 22.525 1.00 60.81 84 GLU A C 1
ATOM 645 O O . GLU A 1 84 ? -7.605 10.030 22.437 1.00 60.81 84 GLU A O 1
#

pLDDT: mean 92.39, std 5.4, range [60.81, 97.75]